Protein AF-A0A7X8QSV3-F1 (afdb_monomer)

Foldseek 3Di:
DVVVVVVVVLVVLCVVCVQQQAFWDFLDAPPVRQGKTKGFQSCLLVDQAEDEDDDDLPDDVVNVVVCVVVLVVSLVVQYEYAALQPHPSSVVSVVVCLVSVHAYEHEDLADADRNDDDDDSQSVCRSVRRYMYIHSVSVDDHPDDDDPVRRVVSSVVSVVSRPDHDDD

Secondary structure (DSSP, 8-state):
-HHHHHHHHHHHHHHH-TTTTSPPEEEE--TT---EEEEE-GGGGT-S-EEE----TT--HHHHHHHHHHHHHHHHTTPEEEE---SHHHHHHHHHHHHTT-EEEEEESSPPPTT----THHHHHHHTT-EEEEE-GGGS-TT----HHHHHHHHHHHHHHHH-----

Nearest PDB structures (foldseek):
  3uqz-assembly1_A  TM=6.848E-01  e=3.803E-04  Streptococcus pneumoniae
  4ljk-assembly1_H  TM=6.684E-01  e=6.772E-04  Helicobacter pylori 26695
  1rcu-assembly1_D  TM=5.791E-01  e=5.014E+00  Thermotoga maritima
  8d45-assembly1_C  TM=3.770E-01  e=7.365E+00  Homo sapiens

Radius of gyration: 16.01 Å; Cα contacts (8 Å, |Δi|>4): 257; chains: 1; bounding box: 37×44×42 Å

Sequence (168 aa):
MAYIRDNVRRYRLRKANPELFKKPQVVMRPADGTALWGIGNHFLLEHPRRVAVQFSRRMTEAEWHTEQEALAYYLEQGYVFVSPFISPYERRLLSEVIRQGGRAIRLTHKFFRERYKPSGELFDLCSEGRLLEVSVAGAFERYAELSREACLKMNEVARVIATTKWSQ

Solvent-accessible surface area (backbone atoms only — not comparable to full-atom values): 9385 Å² total; per-residue (Å²): 116,69,68,61,54,50,51,54,50,54,51,52,48,40,70,75,35,50,77,35,64,43,64,60,40,78,72,50,62,56,96,86,64,44,50,26,33,29,42,22,29,69,65,64,73,69,44,92,49,41,41,52,59,85,69,66,89,81,65,46,71,70,61,49,60,70,47,45,62,60,53,50,50,40,47,76,72,63,27,31,42,21,26,52,52,78,40,73,67,37,38,52,49,50,53,48,34,60,75,72,72,38,34,38,36,38,36,37,64,55,76,80,51,76,84,53,70,69,61,72,71,52,30,53,38,20,64,71,57,30,21,22,43,35,20,51,22,66,76,51,64,89,85,59,71,96,42,71,64,51,52,52,51,39,53,51,51,21,45,52,59,33,64,59,70,87,77,129

pLDDT: mean 90.73, std 10.72, range [30.28, 98.44]

Structure (mmCIF, N/CA/C/O backbone):
data_AF-A0A7X8QSV3-F1
#
_entry.id   AF-A0A7X8QSV3-F1
#
loop_
_atom_site.group_PDB
_atom_site.id
_atom_site.type_symbol
_atom_site.label_atom_id
_atom_site.label_alt_id
_atom_site.label_comp_id
_atom_site.label_asym_id
_atom_site.label_entity_id
_atom_site.label_seq_id
_atom_site.pdbx_PDB_ins_code
_atom_site.Cartn_x
_atom_site.Cartn_y
_atom_site.Cartn_z
_atom_site.occupancy
_atom_site.B_iso_or_equiv
_atom_site.auth_seq_id
_atom_site.auth_comp_id
_atom_site.auth_asym_id
_atom_site.auth_atom_id
_atom_site.pdbx_PDB_model_num
ATOM 1 N N . MET A 1 1 ? 11.178 -27.838 9.411 1.00 57.72 1 MET A N 1
ATOM 2 C CA . MET A 1 1 ? 9.965 -28.385 8.750 1.00 57.72 1 MET A CA 1
ATOM 3 C C . MET A 1 1 ? 8.946 -27.322 8.310 1.00 57.72 1 MET A C 1
ATOM 5 O O . MET A 1 1 ? 8.454 -27.431 7.194 1.00 57.72 1 MET A O 1
ATOM 9 N N . ALA A 1 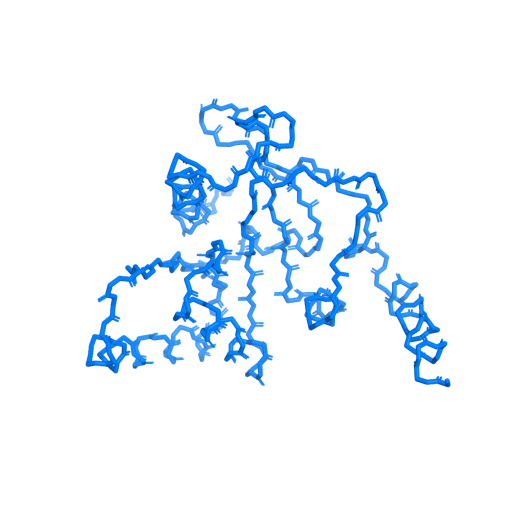2 ? 8.631 -26.289 9.112 1.00 65.25 2 ALA A N 1
ATOM 10 C CA . ALA A 1 2 ? 7.652 -25.248 8.732 1.00 65.25 2 ALA A CA 1
ATOM 11 C C . ALA A 1 2 ? 8.064 -24.407 7.500 1.00 65.25 2 ALA A C 1
ATOM 13 O O . ALA A 1 2 ? 7.262 -24.214 6.592 1.00 65.25 2 ALA A O 1
ATOM 14 N N . TYR A 1 3 ? 9.337 -24.004 7.414 1.00 68.38 3 TYR A N 1
ATOM 15 C CA . TYR A 1 3 ? 9.871 -23.176 6.320 1.00 68.38 3 TYR A CA 1
ATOM 16 C C . TYR A 1 3 ? 9.774 -23.829 4.925 1.00 68.38 3 TYR A C 1
ATOM 18 O O . TYR A 1 3 ? 9.416 -23.176 3.948 1.00 68.38 3 TYR A O 1
ATOM 26 N N . ILE A 1 4 ? 10.041 -25.138 4.824 1.00 72.94 4 ILE A N 1
ATOM 27 C CA . ILE A 1 4 ? 9.976 -25.871 3.547 1.00 72.94 4 ILE A CA 1
ATOM 28 C C . ILE A 1 4 ? 8.526 -25.963 3.057 1.00 72.94 4 ILE A C 1
ATOM 30 O O . ILE A 1 4 ? 8.253 -25.695 1.887 1.00 72.94 4 ILE A O 1
ATOM 34 N N . ARG A 1 5 ? 7.584 -26.289 3.954 1.00 73.62 5 ARG A N 1
ATOM 35 C CA . ARG A 1 5 ? 6.155 -26.372 3.614 1.00 73.62 5 ARG A CA 1
ATOM 36 C C . ARG A 1 5 ? 5.595 -25.025 3.168 1.00 73.62 5 ARG A C 1
ATOM 38 O O . ARG A 1 5 ? 4.848 -24.978 2.193 1.00 73.62 5 ARG A O 1
ATOM 45 N N . ASP A 1 6 ? 6.002 -23.940 3.819 1.00 82.62 6 ASP A N 1
ATOM 46 C CA . ASP A 1 6 ? 5.585 -22.599 3.417 1.00 82.62 6 ASP A CA 1
ATOM 47 C C . ASP A 1 6 ? 6.164 -22.186 2.048 1.00 82.62 6 ASP A C 1
ATOM 49 O O . ASP A 1 6 ? 5.447 -21.626 1.221 1.00 82.62 6 ASP A O 1
ATOM 53 N N . ASN A 1 7 ? 7.413 -22.548 1.731 1.00 83.56 7 ASN A N 1
ATOM 54 C CA . ASN A 1 7 ? 7.968 -22.323 0.390 1.00 83.56 7 ASN A CA 1
ATOM 55 C C . ASN A 1 7 ? 7.175 -23.065 -0.702 1.00 83.56 7 ASN A C 1
ATOM 57 O O . ASN A 1 7 ? 6.881 -22.484 -1.749 1.00 83.56 7 ASN A O 1
ATOM 61 N N . VAL A 1 8 ? 6.785 -24.323 -0.456 1.00 88.94 8 VAL A N 1
ATOM 62 C CA . VAL A 1 8 ? 5.944 -25.101 -1.386 1.00 88.94 8 VAL A CA 1
ATOM 63 C C . VAL A 1 8 ? 4.567 -24.453 -1.548 1.00 88.94 8 VAL A C 1
ATOM 65 O O . VAL A 1 8 ? 4.085 -24.310 -2.674 1.00 88.94 8 VAL A O 1
ATOM 68 N N . ARG A 1 9 ? 3.949 -24.013 -0.444 1.00 92.50 9 ARG A N 1
ATOM 69 C CA . ARG A 1 9 ? 2.664 -23.299 -0.450 1.00 92.50 9 ARG A CA 1
ATOM 70 C C . ARG A 1 9 ? 2.737 -22.028 -1.298 1.00 92.50 9 ARG A C 1
ATOM 72 O O . ARG A 1 9 ? 1.949 -21.871 -2.228 1.00 92.50 9 ARG A O 1
ATOM 79 N N . ARG A 1 10 ? 3.724 -21.163 -1.041 1.00 90.12 10 ARG A N 1
ATOM 80 C CA . ARG A 1 10 ? 3.930 -19.912 -1.790 1.00 90.12 10 ARG A CA 1
ATOM 81 C C . ARG A 1 10 ? 4.207 -20.157 -3.269 1.00 90.12 10 ARG A C 1
ATOM 83 O O . ARG A 1 10 ? 3.706 -19.423 -4.117 1.00 90.12 10 ARG A O 1
ATOM 90 N N . TYR A 1 11 ? 4.969 -21.198 -3.601 1.00 91.81 11 TYR A N 1
ATOM 91 C CA . TYR A 1 11 ? 5.193 -21.581 -4.993 1.00 91.81 11 TYR A CA 1
ATOM 92 C C . TYR A 1 11 ? 3.881 -21.959 -5.699 1.00 91.81 11 TYR A C 1
ATOM 94 O O . TYR A 1 11 ? 3.611 -21.459 -6.791 1.00 91.81 11 TYR A O 1
ATOM 102 N N . ARG A 1 12 ? 3.035 -22.782 -5.061 1.00 93.44 12 ARG A N 1
ATOM 103 C CA . ARG A 1 12 ? 1.727 -23.173 -5.612 1.00 93.44 12 ARG A CA 1
ATOM 104 C C . ARG A 1 12 ? 0.805 -21.970 -5.806 1.00 93.44 12 ARG A C 1
ATOM 106 O O . ARG A 1 12 ? 0.258 -21.817 -6.892 1.00 93.44 12 ARG A O 1
ATOM 113 N N . LEU A 1 13 ? 0.702 -21.088 -4.810 1.00 93.69 13 LEU A N 1
ATOM 114 C CA . LEU A 1 13 ? -0.127 -19.877 -4.888 1.00 93.69 13 LEU A CA 1
ATOM 115 C C . LEU A 1 13 ? 0.326 -18.928 -6.000 1.00 93.69 13 LEU A C 1
ATOM 117 O O . LEU A 1 13 ? -0.504 -18.372 -6.713 1.00 93.69 13 LEU A O 1
ATOM 121 N N . ARG A 1 14 ? 1.639 -18.797 -6.215 1.00 93.88 14 ARG A N 1
ATOM 122 C CA . ARG A 1 14 ? 2.176 -18.028 -7.344 1.00 93.88 14 ARG A CA 1
ATOM 123 C C . ARG A 1 14 ? 1.850 -18.641 -8.699 1.00 93.88 14 ARG A C 1
ATOM 125 O O . ARG A 1 14 ? 1.635 -17.902 -9.650 1.00 93.88 14 ARG A O 1
ATOM 132 N N . LYS A 1 15 ? 1.880 -19.972 -8.801 1.00 92.75 15 LYS A N 1
ATOM 133 C CA . LYS A 1 15 ? 1.555 -20.678 -10.045 1.00 92.75 15 LYS A CA 1
ATOM 134 C C . LYS A 1 15 ? 0.059 -20.598 -10.359 1.00 92.75 15 LYS A C 1
ATOM 136 O O . LYS A 1 15 ? -0.292 -20.545 -11.529 1.00 92.75 15 LYS A O 1
ATOM 141 N N . ALA A 1 16 ? -0.784 -20.583 -9.326 1.00 93.81 16 ALA A N 1
ATOM 142 C CA . ALA A 1 16 ? -2.229 -20.422 -9.454 1.00 93.81 16 ALA A CA 1
ATOM 143 C C . ALA A 1 16 ? -2.649 -18.985 -9.809 1.00 93.81 16 ALA A C 1
ATOM 145 O O . ALA A 1 16 ? -3.624 -18.826 -10.527 1.00 93.81 16 ALA A O 1
ATOM 146 N N . ASN A 1 17 ? -1.897 -17.970 -9.358 1.00 93.81 17 ASN A N 1
ATOM 147 C CA . ASN A 1 17 ? -2.213 -16.550 -9.573 1.00 93.81 17 ASN A CA 1
ATOM 148 C C . ASN A 1 17 ? -1.051 -15.793 -10.260 1.00 93.81 17 ASN A C 1
ATOM 150 O O . ASN A 1 17 ? -0.447 -14.886 -9.669 1.00 93.81 17 ASN A O 1
ATOM 154 N N . PRO A 1 18 ? -0.621 -16.201 -11.469 1.00 92.69 18 PRO A N 1
ATOM 155 C CA . PRO A 1 18 ? 0.575 -15.655 -12.114 1.00 92.69 18 PRO A CA 1
ATOM 156 C C . PRO A 1 18 ? 0.488 -14.146 -12.388 1.00 92.69 18 PRO A C 1
ATOM 158 O O . PRO A 1 18 ? 1.511 -13.458 -12.359 1.00 92.69 18 PRO A O 1
ATOM 161 N N . GLU A 1 19 ? -0.711 -13.616 -12.627 1.00 93.31 19 GLU A N 1
ATOM 162 C CA . GLU A 1 19 ? -0.998 -12.200 -12.864 1.00 93.31 19 GLU A CA 1
ATOM 163 C C . GLU A 1 19 ? -0.700 -11.304 -11.661 1.00 93.31 19 GLU A C 1
ATOM 165 O O . GLU A 1 19 ? -0.155 -10.215 -11.849 1.00 93.31 19 GLU A O 1
ATOM 170 N N . LEU A 1 20 ? -0.949 -11.785 -10.441 1.00 95.00 20 LEU A N 1
ATOM 171 C CA . LEU A 1 20 ? -0.695 -11.045 -9.198 1.00 95.00 20 LEU A CA 1
ATOM 172 C C . LEU A 1 20 ? 0.798 -11.011 -8.843 1.00 95.00 20 LEU A C 1
ATOM 174 O O . LEU A 1 20 ? 1.277 -10.099 -8.169 1.00 95.00 20 LEU A O 1
ATOM 178 N N . PHE A 1 21 ? 1.571 -11.980 -9.341 1.00 94.25 21 PHE A N 1
ATOM 179 C CA . PHE A 1 21 ? 2.989 -12.143 -9.019 1.00 94.25 21 PHE A CA 1
ATOM 180 C C . PHE A 1 21 ? 3.932 -11.894 -10.201 1.00 94.25 21 PHE A C 1
ATOM 182 O O . PHE A 1 21 ? 5.086 -12.344 -10.172 1.00 94.25 21 PHE A O 1
ATOM 189 N N . LYS A 1 22 ? 3.497 -11.119 -11.202 1.00 92.50 22 LYS A N 1
ATOM 190 C CA . LYS A 1 22 ? 4.367 -10.616 -12.278 1.00 92.50 22 LYS A CA 1
ATOM 191 C C . LYS A 1 22 ? 5.548 -9.808 -11.721 1.00 92.50 22 LYS A C 1
ATOM 193 O O . LYS A 1 22 ? 5.618 -9.473 -10.532 1.00 92.50 22 LYS A O 1
ATOM 198 N N . LYS A 1 23 ? 6.551 -9.562 -12.568 1.00 93.31 23 LYS A N 1
ATOM 199 C CA . LYS A 1 23 ? 7.649 -8.647 -12.223 1.00 93.31 23 LYS A CA 1
ATOM 200 C C . LYS A 1 23 ? 7.074 -7.253 -11.918 1.00 93.31 23 LYS A C 1
ATOM 202 O O . LYS A 1 23 ? 6.096 -6.880 -12.566 1.00 93.31 23 LYS A O 1
ATOM 207 N N . PRO A 1 24 ? 7.651 -6.505 -10.963 1.00 95.25 24 PRO A N 1
ATOM 208 C CA . PRO A 1 24 ? 7.251 -5.124 -10.739 1.00 95.25 24 PRO A CA 1
ATOM 209 C C . PRO A 1 24 ? 7.327 -4.313 -12.038 1.00 95.25 24 PRO A C 1
ATOM 211 O O . PRO A 1 24 ? 8.288 -4.453 -12.797 1.00 95.25 24 PRO A O 1
ATOM 214 N N . GLN A 1 25 ? 6.326 -3.477 -12.287 1.00 94.81 25 GLN A N 1
ATOM 215 C CA . GLN A 1 25 ? 6.215 -2.648 -13.492 1.00 94.81 25 GLN A CA 1
ATOM 216 C C . GLN A 1 25 ? 5.671 -1.267 -13.137 1.00 94.81 25 GLN A C 1
ATOM 218 O O . GLN A 1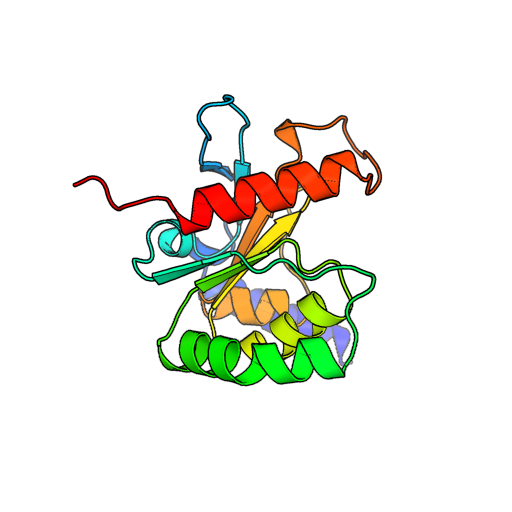 25 ? 5.145 -1.088 -12.044 1.00 94.81 25 GLN A O 1
ATOM 223 N N . VAL A 1 26 ? 5.792 -0.288 -14.031 1.00 95.62 26 VAL A N 1
ATOM 224 C CA . VAL A 1 26 ? 5.170 1.025 -13.813 1.00 95.62 26 VAL A CA 1
ATOM 225 C C . VAL A 1 26 ? 3.653 0.873 -13.905 1.00 95.62 26 VAL A C 1
ATOM 227 O O . VAL A 1 26 ? 3.152 0.358 -14.900 1.00 95.62 26 VAL A O 1
ATOM 230 N N . VAL A 1 27 ? 2.939 1.301 -12.865 1.00 95.00 27 VAL A N 1
ATOM 231 C CA . VAL A 1 27 ? 1.476 1.157 -12.744 1.00 95.00 27 VAL A CA 1
ATOM 232 C C . VAL A 1 27 ? 0.738 2.479 -12.851 1.00 95.00 27 VAL A C 1
ATOM 234 O O . VAL A 1 27 ? -0.440 2.502 -13.175 1.00 95.00 27 VAL A O 1
ATOM 237 N N . MET A 1 28 ? 1.426 3.582 -12.568 1.00 93.31 28 MET A N 1
ATOM 238 C CA . MET A 1 28 ? 0.861 4.921 -12.608 1.00 93.31 28 MET A CA 1
ATOM 239 C C . MET A 1 28 ? 1.986 5.948 -12.746 1.00 93.31 28 MET A C 1
ATOM 241 O O . MET A 1 28 ? 3.110 5.728 -12.285 1.00 93.31 28 MET A O 1
ATOM 245 N N . ARG A 1 29 ? 1.674 7.081 -13.372 1.00 93.44 29 ARG A N 1
ATOM 246 C CA . ARG A 1 29 ? 2.504 8.288 -13.379 1.00 93.44 29 ARG A CA 1
ATOM 247 C C . ARG A 1 29 ? 1.624 9.473 -12.981 1.00 93.44 29 ARG A C 1
ATOM 249 O O . ARG A 1 29 ? 0.728 9.810 -13.753 1.00 93.44 29 ARG A O 1
ATOM 256 N N . PRO A 1 30 ? 1.806 10.063 -11.788 1.00 88.81 30 PRO A N 1
ATOM 257 C CA . PRO A 1 30 ? 1.131 11.297 -11.419 1.00 88.81 30 PRO A CA 1
ATOM 258 C C . PRO A 1 30 ? 1.594 12.465 -12.304 1.00 88.81 30 PRO A C 1
ATOM 260 O O . PRO A 1 30 ? 2.533 12.337 -13.092 1.00 88.81 30 PRO A O 1
ATOM 263 N N . ALA A 1 31 ? 0.939 13.619 -12.157 1.00 88.06 31 ALA A N 1
ATOM 264 C CA . ALA A 1 31 ? 1.219 14.820 -12.952 1.00 88.06 31 ALA A CA 1
ATOM 265 C C . ALA A 1 31 ? 2.662 15.342 -12.809 1.00 88.06 31 ALA A C 1
ATOM 267 O O . ALA A 1 31 ? 3.168 16.007 -13.705 1.00 88.06 31 ALA A O 1
ATOM 268 N N . ASP A 1 32 ? 3.336 15.009 -11.709 1.00 86.50 32 ASP A N 1
ATOM 269 C CA . ASP A 1 32 ? 4.744 15.334 -11.468 1.00 86.50 32 ASP A CA 1
ATOM 270 C C . ASP A 1 32 ? 5.731 14.458 -12.272 1.00 86.50 32 ASP A C 1
ATOM 272 O O . ASP A 1 32 ? 6.942 14.636 -12.174 1.00 86.50 32 ASP A O 1
ATOM 276 N N . GLY A 1 33 ? 5.231 13.486 -13.044 1.00 88.88 33 GLY A N 1
ATOM 277 C CA . GLY A 1 33 ? 6.025 12.576 -13.868 1.00 88.88 33 GLY A CA 1
ATOM 278 C C . GLY A 1 33 ? 6.635 11.385 -13.120 1.00 88.88 33 GLY A C 1
ATOM 279 O O . GLY A 1 33 ? 7.227 10.509 -13.768 1.00 88.88 33 GLY A O 1
ATOM 280 N N . THR A 1 34 ? 6.468 11.293 -11.794 1.00 90.19 34 THR A N 1
ATOM 281 C CA . THR A 1 34 ? 7.067 10.233 -10.970 1.00 90.19 34 THR A CA 1
ATOM 282 C C . THR A 1 34 ? 6.560 8.859 -11.412 1.00 90.19 34 THR A C 1
ATOM 284 O O . THR A 1 34 ? 5.368 8.566 -11.378 1.00 90.19 34 THR A O 1
ATOM 287 N N . ALA A 1 35 ? 7.467 7.960 -11.801 1.00 93.81 35 ALA A N 1
ATOM 288 C CA . ALA A 1 35 ? 7.096 6.584 -12.121 1.00 93.81 35 ALA A CA 1
ATOM 289 C C .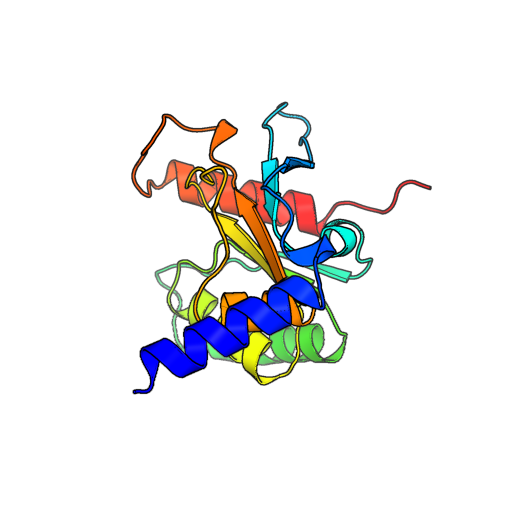 ALA A 1 35 ? 6.780 5.798 -10.840 1.00 93.81 35 ALA A C 1
ATOM 291 O O . ALA A 1 35 ? 7.682 5.513 -10.047 1.00 93.81 35 ALA A O 1
ATOM 292 N N . LEU A 1 36 ? 5.518 5.403 -10.668 1.00 95.81 36 LEU A N 1
ATOM 293 C CA . LEU A 1 36 ? 5.098 4.524 -9.584 1.00 95.81 36 LEU A CA 1
ATOM 294 C C . LEU A 1 36 ? 5.204 3.074 -10.038 1.00 95.81 36 LEU A C 1
ATOM 296 O O . LEU A 1 36 ? 4.536 2.665 -10.987 1.00 95.81 36 LEU A O 1
ATOM 300 N N . TRP A 1 37 ? 6.044 2.294 -9.365 1.00 96.75 37 TRP A N 1
ATOM 301 C CA . TRP A 1 37 ? 6.233 0.876 -9.671 1.00 96.75 37 TRP A CA 1
ATOM 302 C C . TRP A 1 37 ? 5.328 0.033 -8.793 1.00 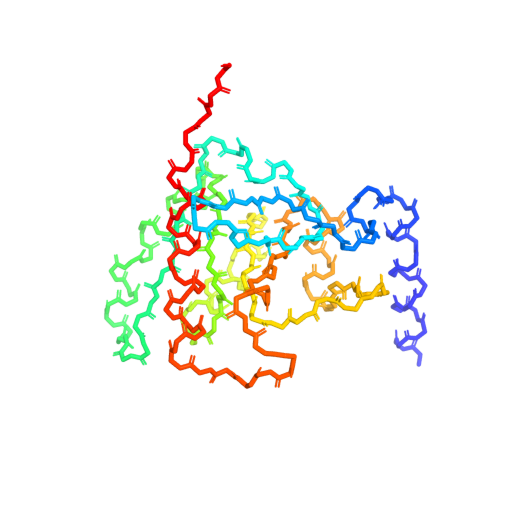96.75 37 TRP A C 1
ATOM 304 O O . TRP A 1 37 ? 5.273 0.280 -7.601 1.00 96.75 37 TRP A O 1
ATOM 314 N N . GLY A 1 38 ? 4.659 -0.978 -9.327 1.00 97.00 38 GLY A N 1
ATOM 315 C CA . GLY A 1 38 ? 3.693 -1.774 -8.580 1.00 97.00 38 GLY A CA 1
ATOM 316 C C . GLY A 1 38 ? 3.799 -3.273 -8.821 1.00 97.00 38 GLY A C 1
ATOM 317 O O . GLY A 1 38 ? 4.348 -3.730 -9.826 1.00 97.00 38 GLY A O 1
ATOM 318 N N . ILE A 1 39 ? 3.286 -4.036 -7.857 1.00 97.38 39 ILE A N 1
ATOM 319 C CA . ILE A 1 39 ? 3.148 -5.495 -7.897 1.00 97.38 39 ILE A CA 1
ATOM 320 C C . ILE A 1 39 ? 1.917 -5.934 -7.092 1.00 97.38 39 ILE A C 1
ATOM 322 O O . ILE A 1 39 ? 1.674 -5.419 -6.002 1.00 97.38 39 ILE A O 1
ATOM 326 N N . GLY A 1 40 ? 1.155 -6.897 -7.611 1.00 97.50 40 GLY A N 1
ATOM 327 C CA . GLY A 1 40 ? -0.122 -7.334 -7.042 1.00 97.50 40 GLY A CA 1
ATOM 328 C C . GLY A 1 40 ? -1.293 -7.008 -7.962 1.00 97.50 40 GLY A C 1
ATOM 329 O O . GLY A 1 40 ? -1.136 -6.941 -9.184 1.00 97.50 40 GLY A O 1
ATOM 330 N N . ASN A 1 41 ? -2.474 -6.799 -7.388 1.00 97.62 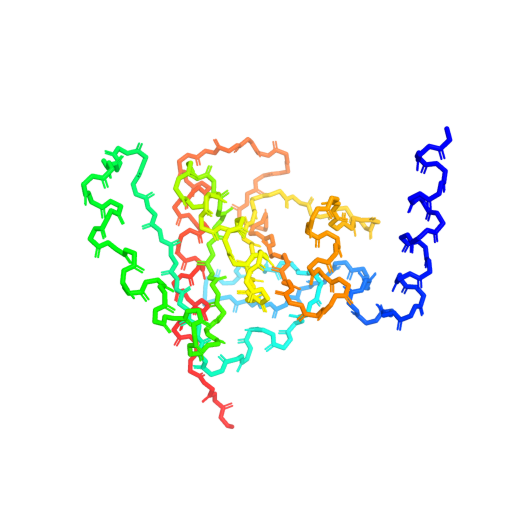41 ASN A N 1
ATOM 331 C CA . ASN A 1 41 ? -3.687 -6.529 -8.147 1.00 97.62 41 ASN A CA 1
ATOM 332 C C . ASN A 1 41 ? -3.753 -5.064 -8.616 1.00 97.62 41 ASN A C 1
ATOM 334 O O . ASN A 1 41 ? -4.131 -4.169 -7.865 1.00 97.62 41 ASN A O 1
ATOM 338 N N . HIS A 1 42 ? -3.419 -4.818 -9.883 1.00 95.81 42 HIS A N 1
ATOM 339 C CA . HIS A 1 42 ? -3.391 -3.466 -10.450 1.00 95.81 42 HIS A CA 1
ATOM 340 C C . HIS A 1 42 ? -4.792 -2.850 -10.580 1.00 95.81 42 HIS A C 1
ATOM 342 O O . HIS A 1 42 ? -4.917 -1.633 -10.476 1.00 95.81 42 HIS A O 1
ATOM 348 N N . PHE A 1 43 ? -5.844 -3.671 -10.695 1.00 94.94 43 PHE A N 1
ATOM 349 C CA . PHE A 1 43 ? -7.233 -3.201 -10.770 1.00 94.94 43 PHE A CA 1
ATOM 350 C C . PHE A 1 43 ? -7.678 -2.446 -9.511 1.00 94.94 43 PHE A C 1
ATOM 352 O O . PHE A 1 43 ? -8.649 -1.694 -9.545 1.00 94.94 43 PHE A O 1
ATOM 359 N N . LEU A 1 44 ? -6.951 -2.574 -8.394 1.00 96.62 44 LEU A N 1
ATOM 360 C CA . LEU A 1 44 ? -7.213 -1.772 -7.198 1.00 96.62 44 LEU A CA 1
ATOM 361 C C . LEU A 1 44 ? -7.015 -0.266 -7.439 1.00 96.62 44 LEU A C 1
ATOM 363 O O . LEU A 1 44 ? -7.666 0.530 -6.765 1.00 96.62 44 LEU A O 1
ATOM 367 N N . LEU A 1 45 ? -6.181 0.136 -8.410 1.00 95.69 45 LEU A N 1
ATOM 368 C CA . LEU A 1 45 ? -6.020 1.541 -8.821 1.00 95.69 45 LEU A CA 1
ATOM 369 C C . LEU A 1 45 ? -7.239 2.096 -9.562 1.00 95.69 45 LEU A C 1
ATOM 371 O O . LEU A 1 45 ? -7.379 3.308 -9.665 1.00 95.69 45 LEU A O 1
ATOM 375 N N . GLU A 1 46 ? -8.113 1.236 -10.070 1.00 93.62 46 GLU A N 1
ATOM 376 C CA . GLU A 1 46 ? -9.326 1.622 -10.798 1.00 93.62 46 GLU A CA 1
ATOM 377 C C . GLU A 1 46 ? -10.584 1.418 -9.945 1.00 93.62 46 GLU A C 1
ATOM 379 O O . GLU A 1 46 ? -11.686 1.780 -10.349 1.00 93.62 46 GLU A O 1
ATOM 384 N N . HIS A 1 47 ? -10.433 0.878 -8.730 1.00 94.56 47 HIS A N 1
ATOM 385 C CA . HIS A 1 47 ? -11.558 0.594 -7.853 1.00 94.56 47 HIS A CA 1
ATOM 386 C C . HIS A 1 47 ? -12.351 1.881 -7.549 1.00 94.56 47 HIS A C 1
ATOM 388 O O . HIS A 1 47 ? -11.763 2.883 -7.136 1.00 94.56 47 HIS A O 1
ATOM 394 N N . PRO A 1 48 ? -13.686 1.898 -7.691 1.00 92.19 48 PRO A N 1
ATOM 395 C CA . PRO A 1 48 ? -14.469 3.131 -7.552 1.00 92.19 48 PRO A CA 1
ATOM 396 C C . PRO A 1 48 ? -14.433 3.707 -6.131 1.00 92.19 48 PRO A C 1
ATOM 398 O O . PRO A 1 48 ? -14.591 4.909 -5.938 1.00 92.19 48 PRO A O 1
ATOM 401 N N . ARG A 1 49 ? -14.205 2.851 -5.128 1.00 94.25 49 ARG A N 1
ATOM 402 C CA . ARG A 1 49 ? -14.136 3.220 -3.710 1.00 94.25 49 ARG A CA 1
ATOM 403 C C . ARG A 1 49 ? -12.717 3.034 -3.189 1.00 94.25 49 ARG A C 1
ATOM 405 O O . ARG A 1 49 ? -12.299 1.907 -2.921 1.00 94.25 49 ARG A O 1
ATOM 412 N N . ARG A 1 50 ? -11.970 4.126 -3.067 1.00 96.31 50 ARG A N 1
ATOM 413 C CA . ARG A 1 50 ? -10.635 4.167 -2.457 1.00 96.31 50 ARG A CA 1
ATOM 414 C C . ARG A 1 50 ? -10.621 5.234 -1.378 1.00 96.31 50 ARG A C 1
ATOM 416 O O . ARG A 1 50 ? -11.222 6.288 -1.551 1.00 96.31 50 ARG A O 1
ATOM 423 N N . VAL A 1 51 ? -9.931 4.959 -0.280 1.00 96.25 51 VAL A N 1
ATOM 424 C CA . VAL A 1 51 ? -9.765 5.908 0.822 1.00 96.25 51 VAL A CA 1
ATOM 425 C C . VAL A 1 51 ? -8.293 5.999 1.188 1.00 96.25 51 VAL A C 1
ATOM 427 O O . VAL A 1 51 ? -7.642 4.986 1.443 1.00 96.25 51 VAL A O 1
ATOM 430 N N . ALA A 1 52 ? -7.753 7.216 1.181 1.00 96.81 52 ALA A N 1
ATOM 431 C CA . ALA A 1 52 ? -6.419 7.471 1.700 1.00 96.81 52 ALA A CA 1
ATOM 432 C C . ALA A 1 52 ? -6.495 7.548 3.224 1.00 96.81 52 ALA A C 1
ATOM 434 O O . ALA A 1 52 ? -7.283 8.329 3.754 1.00 96.81 52 ALA A O 1
ATOM 435 N N . VAL A 1 53 ? -5.666 6.769 3.915 1.00 93.69 53 VAL A N 1
ATOM 436 C CA . VAL A 1 53 ? -5.587 6.800 5.377 1.00 93.69 53 VAL A CA 1
ATOM 437 C C . VAL A 1 53 ? -4.210 7.263 5.814 1.00 93.69 53 VAL A C 1
ATOM 439 O O . VAL A 1 53 ? -3.184 6.721 5.396 1.00 93.69 53 VAL A O 1
ATOM 442 N N . GLN A 1 54 ? -4.211 8.273 6.675 1.00 93.38 54 GLN A N 1
ATOM 443 C C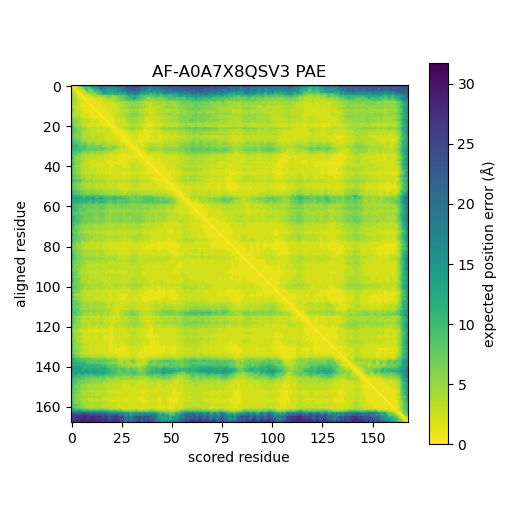A . GLN A 1 54 ? -3.016 8.869 7.238 1.00 93.38 54 GLN A CA 1
ATOM 444 C C . GLN A 1 54 ? -3.268 9.147 8.715 1.00 93.38 54 GLN A C 1
ATOM 446 O O . GLN A 1 54 ? -4.131 9.953 9.052 1.00 93.38 54 GLN A O 1
ATOM 451 N N . PHE A 1 55 ? -2.461 8.543 9.584 1.00 90.19 55 PHE A N 1
ATOM 452 C CA . PHE A 1 55 ? -2.523 8.815 11.019 1.00 90.19 55 PHE A CA 1
ATOM 453 C C . PHE A 1 55 ? -1.273 9.540 11.497 1.00 90.19 55 PHE A C 1
ATOM 455 O O . PHE A 1 55 ? -0.145 9.249 11.085 1.00 90.19 55 PHE A O 1
ATOM 462 N N . SER A 1 56 ? -1.467 10.502 12.399 1.00 84.75 56 SER A N 1
ATOM 463 C CA . SER A 1 56 ? -0.353 11.171 13.061 1.00 84.75 56 SER A CA 1
ATOM 464 C C . SER A 1 56 ? 0.443 10.167 13.893 1.00 84.75 56 SER A C 1
ATOM 466 O O . SER A 1 56 ? -0.108 9.295 14.557 1.00 84.75 56 SER A O 1
ATOM 468 N N . ARG A 1 57 ? 1.767 10.341 13.949 1.00 81.19 57 ARG A N 1
ATOM 469 C CA . ARG A 1 57 ? 2.609 9.586 14.894 1.00 81.19 57 ARG A CA 1
ATOM 470 C C . ARG A 1 57 ? 2.287 9.896 16.360 1.00 81.19 57 ARG A C 1
ATOM 472 O O . ARG A 1 57 ? 2.677 9.123 17.222 1.00 81.19 57 ARG A O 1
ATOM 479 N N . ARG A 1 58 ? 1.632 11.030 16.631 1.00 87.19 58 ARG A N 1
ATOM 480 C CA . ARG A 1 58 ? 1.220 11.471 17.975 1.00 87.19 58 ARG A CA 1
ATOM 481 C C . ARG A 1 58 ? -0.232 11.127 18.300 1.00 87.19 58 ARG A C 1
ATOM 483 O O . ARG A 1 58 ? -0.743 11.618 19.294 1.00 87.19 58 ARG A O 1
ATOM 490 N N . MET A 1 59 ? -0.880 10.350 17.437 1.00 88.44 59 MET A N 1
ATOM 491 C CA . MET A 1 59 ? -2.272 9.984 17.616 1.00 88.44 59 MET A CA 1
ATOM 492 C C . MET A 1 59 ? -2.477 9.267 18.948 1.00 88.44 59 MET A C 1
ATOM 494 O O . MET A 1 59 ? -1.680 8.418 19.357 1.00 88.44 59 MET A O 1
ATOM 498 N N . THR A 1 60 ? -3.536 9.654 19.632 1.00 92.19 60 THR A N 1
ATOM 499 C CA . THR A 1 60 ? -3.946 9.098 20.915 1.00 92.19 60 THR A CA 1
ATOM 500 C C . THR A 1 60 ? -4.955 7.973 20.706 1.00 92.19 60 THR A C 1
ATOM 502 O O . THR A 1 60 ? -5.600 7.889 19.661 1.00 92.19 60 THR A O 1
ATOM 505 N N . GLU A 1 61 ? -5.131 7.112 21.710 1.00 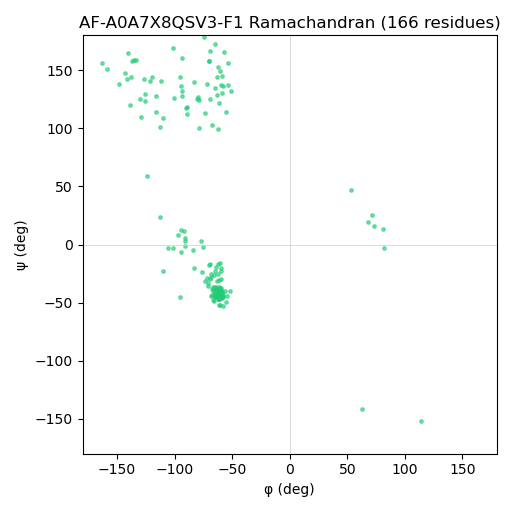93.25 61 GLU A N 1
ATOM 506 C CA . GLU A 1 61 ? -6.177 6.082 21.647 1.00 93.25 61 GLU A CA 1
ATOM 507 C C . GLU A 1 61 ? -7.578 6.712 21.582 1.00 93.25 61 GLU A C 1
ATOM 509 O O . GLU A 1 61 ? -8.454 6.171 20.919 1.00 93.25 61 GLU A O 1
ATOM 514 N N . ALA A 1 62 ? -7.790 7.884 22.195 1.00 92.06 62 ALA A N 1
ATOM 515 C CA . ALA A 1 62 ? -9.061 8.604 22.105 1.00 92.06 62 ALA A CA 1
ATOM 516 C C . ALA A 1 62 ? -9.377 9.026 20.659 1.00 92.06 62 ALA A C 1
ATOM 518 O O . ALA A 1 62 ? -10.470 8.753 20.172 1.00 92.06 62 ALA A O 1
ATOM 519 N N . GLU A 1 63 ? -8.404 9.612 19.952 1.00 89.50 63 GLU A N 1
ATOM 520 C CA . GLU A 1 63 ? -8.535 9.943 18.524 1.00 89.50 63 GLU A CA 1
ATOM 521 C C . GLU A 1 63 ? -8.682 8.680 17.661 1.00 89.50 63 GLU A C 1
ATOM 523 O O . GLU A 1 63 ? -9.441 8.659 16.699 1.00 89.50 63 GLU A O 1
ATOM 528 N N . TRP A 1 64 ? -7.993 7.587 17.998 1.00 90.31 64 TRP A N 1
ATOM 529 C CA . TRP A 1 64 ? -8.192 6.307 17.312 1.00 90.31 64 TRP A CA 1
ATOM 530 C C . TRP A 1 64 ? -9.618 5.787 17.464 1.00 90.31 64 TRP A C 1
ATOM 532 O O . TRP A 1 64 ? -10.225 5.363 16.482 1.00 90.31 64 TRP A O 1
ATOM 542 N N . HIS A 1 65 ? -10.177 5.868 18.670 1.00 91.44 65 HIS A N 1
ATOM 543 C CA . HIS A 1 65 ? -11.550 5.462 18.938 1.00 91.44 65 HIS A CA 1
ATOM 544 C C . HIS A 1 65 ? -12.571 6.261 18.126 1.00 91.44 65 HIS A C 1
ATOM 546 O O . HIS A 1 65 ? -13.531 5.659 17.648 1.00 91.44 65 HIS A O 1
ATOM 552 N N . THR A 1 66 ? -12.355 7.563 17.910 1.00 90.44 66 THR A N 1
ATOM 553 C CA . THR A 1 66 ? -13.260 8.382 17.086 1.00 90.44 66 THR A CA 1
ATOM 554 C C . THR A 1 66 ? -13.219 8.016 15.602 1.00 90.44 66 THR A C 1
ATOM 556 O O . THR A 1 66 ? -14.221 8.164 14.914 1.00 90.44 66 THR A O 1
ATOM 559 N N . GLU A 1 67 ? -12.097 7.491 15.104 1.00 89.94 67 GLU A N 1
ATOM 560 C CA . GLU A 1 67 ? -11.956 7.083 13.698 1.00 89.94 67 GLU A CA 1
ATOM 561 C C . GLU A 1 67 ? -12.516 5.677 13.419 1.00 89.94 67 GLU A C 1
ATOM 563 O O . GLU A 1 67 ? -12.807 5.341 12.270 1.00 89.94 67 GLU A O 1
ATOM 568 N N . GLN A 1 68 ? -12.682 4.831 14.445 1.00 89.69 68 GLN A N 1
ATOM 569 C CA . GLN A 1 68 ? -13.024 3.417 14.241 1.00 89.69 68 GLN A CA 1
ATOM 570 C C . GLN A 1 68 ? -14.362 3.198 13.534 1.00 89.69 68 GLN A C 1
ATOM 572 O O . GLN A 1 68 ? -14.456 2.287 12.714 1.00 89.69 68 GLN A O 1
ATOM 577 N N . GLU A 1 69 ? -15.373 4.024 13.805 1.00 91.25 69 GLU A N 1
ATOM 578 C CA . GLU A 1 69 ? -16.679 3.907 13.148 1.00 91.25 69 GLU A CA 1
ATOM 579 C C . GLU A 1 69 ? -16.571 4.176 11.640 1.00 91.25 69 GLU A C 1
ATOM 581 O O . GLU A 1 69 ? -17.056 3.392 10.823 1.00 91.25 69 GLU A O 1
ATOM 586 N N . ALA A 1 70 ? -15.842 5.226 11.252 1.00 92.19 70 ALA A N 1
ATOM 587 C CA . ALA A 1 70 ? -15.604 5.542 9.847 1.00 92.19 70 ALA A CA 1
ATOM 588 C C . ALA A 1 70 ? -14.783 4.446 9.147 1.00 92.19 70 ALA A C 1
ATOM 590 O O . ALA A 1 70 ? -15.096 4.050 8.023 1.00 92.19 70 ALA A O 1
ATOM 591 N N . LEU A 1 71 ? -13.748 3.920 9.809 1.00 93.31 71 LEU A N 1
ATOM 592 C CA . LEU A 1 71 ? -12.924 2.836 9.266 1.00 93.31 71 LEU A CA 1
ATOM 593 C C . LEU A 1 71 ? -13.723 1.539 9.090 1.00 93.31 71 LEU A C 1
ATOM 595 O O . LEU A 1 71 ? -13.574 0.881 8.057 1.00 93.31 71 LEU A O 1
ATOM 599 N N . ALA A 1 72 ? -14.580 1.196 10.055 1.00 93.31 72 ALA A N 1
ATOM 600 C CA . ALA A 1 72 ? -15.483 0.054 9.964 1.00 93.31 72 ALA A CA 1
ATOM 601 C C . ALA A 1 72 ? -16.451 0.219 8.787 1.00 93.31 72 ALA A C 1
ATOM 603 O O . ALA A 1 72 ? -16.537 -0.673 7.944 1.00 93.31 72 ALA A O 1
ATOM 604 N N . TYR A 1 73 ? -17.065 1.398 8.646 1.00 94.75 73 TYR A N 1
ATOM 605 C CA . TYR A 1 73 ? -17.917 1.714 7.502 1.00 94.75 73 TYR A CA 1
ATOM 606 C C . TYR A 1 73 ? -17.181 1.523 6.168 1.00 94.75 73 TYR A C 1
ATOM 608 O O . TYR A 1 73 ? -17.682 0.845 5.272 1.00 94.75 73 TYR A O 1
ATOM 616 N N . TYR A 1 74 ? -15.968 2.065 6.011 1.00 95.62 74 TYR A N 1
ATOM 617 C CA . TYR A 1 74 ? -15.202 1.898 4.770 1.00 95.62 74 TYR A CA 1
ATOM 618 C C . TYR A 1 74 ? -14.908 0.429 4.459 1.00 95.62 74 TYR A C 1
ATOM 620 O O . TYR A 1 74 ? -14.998 0.008 3.302 1.00 95.62 74 TYR A O 1
ATOM 628 N N . LEU A 1 75 ? -14.579 -0.354 5.481 1.00 94.50 75 LEU A N 1
ATOM 629 C CA . LEU A 1 75 ? -14.279 -1.772 5.348 1.00 94.50 75 LEU A CA 1
ATOM 630 C C . LEU A 1 75 ? -15.516 -2.575 4.928 1.00 94.50 75 LEU A C 1
ATOM 632 O O . LEU A 1 75 ? -15.448 -3.313 3.945 1.00 94.50 75 LEU A O 1
ATOM 636 N N . GLU A 1 76 ? -16.652 -2.353 5.591 1.00 95.19 76 GLU A N 1
ATOM 637 C CA . GLU A 1 76 ? -17.949 -2.951 5.250 1.00 95.19 76 GLU A CA 1
ATOM 638 C C . GLU A 1 76 ? -18.398 -2.577 3.833 1.00 95.19 76 GLU A C 1
ATOM 640 O O . GLU A 1 76 ? -18.887 -3.415 3.076 1.00 95.19 76 GLU A O 1
ATOM 645 N N . GLN A 1 77 ? -18.164 -1.328 3.426 1.00 95.00 77 GLN A N 1
ATOM 646 C CA . GLN A 1 77 ? -18.473 -0.836 2.083 1.00 95.00 77 GLN A CA 1
ATOM 647 C C . GLN A 1 77 ? -17.465 -1.278 1.010 1.00 95.00 77 GLN A C 1
ATOM 649 O O . GLN A 1 77 ? -17.591 -0.878 -0.157 1.00 95.00 77 GLN A O 1
ATOM 654 N N . GLY A 1 78 ? -16.469 -2.087 1.382 1.00 94.88 78 GLY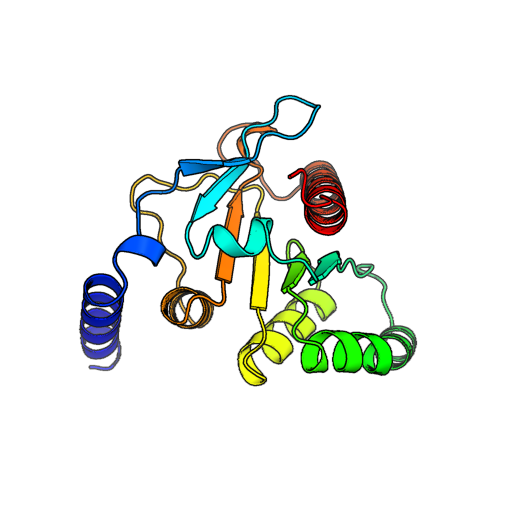 A N 1
ATOM 655 C CA . GLY A 1 78 ? -15.496 -2.680 0.472 1.00 94.88 78 GLY A CA 1
ATOM 656 C C . GLY A 1 78 ? -14.490 -1.687 -0.108 1.00 94.88 78 GLY A C 1
ATOM 657 O O . GLY A 1 78 ? -13.972 -1.930 -1.202 1.00 94.88 78 GLY A O 1
ATOM 658 N N . TYR A 1 79 ? -14.216 -0.577 0.583 1.00 96.75 79 TYR A N 1
ATOM 659 C CA . TYR A 1 79 ? -13.205 0.389 0.156 1.00 96.75 79 TYR A CA 1
ATOM 660 C C . TYR A 1 79 ? -11.818 -0.252 0.084 1.00 96.75 79 TYR A C 1
ATOM 662 O O . TYR A 1 79 ? -11.458 -1.153 0.844 1.00 96.75 79 TYR A O 1
ATOM 670 N N . VAL A 1 80 ? -11.010 0.267 -0.837 1.00 97.88 80 VAL A N 1
ATOM 671 C CA . VAL A 1 80 ? -9.581 -0.023 -0.901 1.00 97.88 80 VAL A CA 1
ATOM 672 C C . VAL A 1 80 ? -8.839 1.007 -0.055 1.00 97.88 80 VAL A C 1
ATOM 674 O O . VAL A 1 80 ? -8.872 2.204 -0.352 1.00 97.88 80 VAL A O 1
ATOM 677 N N . PHE A 1 81 ? -8.156 0.540 0.985 1.00 97.81 81 PHE A N 1
ATOM 678 C CA . PHE A 1 81 ? -7.377 1.385 1.885 1.00 97.81 81 PHE A CA 1
ATOM 679 C C . PHE A 1 81 ? -6.016 1.707 1.274 1.00 97.81 81 PHE A C 1
ATOM 681 O O . PHE A 1 81 ? -5.261 0.803 0.920 1.00 97.81 81 PHE A O 1
ATOM 688 N N . VAL A 1 82 ? -5.682 2.988 1.161 1.00 98.12 82 VAL A N 1
ATOM 689 C CA . VAL A 1 82 ? -4.446 3.465 0.532 1.00 98.12 82 VAL A CA 1
ATOM 690 C C . VAL A 1 82 ? -3.592 4.173 1.575 1.00 98.12 82 VAL A C 1
ATOM 692 O O . VAL A 1 82 ? -3.979 5.215 2.098 1.00 98.12 82 VAL A O 1
ATOM 695 N N . SER A 1 83 ? -2.428 3.614 1.901 1.00 97.06 83 SER A N 1
ATOM 696 C CA . SER A 1 83 ? -1.534 4.181 2.917 1.00 97.06 83 SER A CA 1
ATOM 697 C C . SER A 1 83 ? -0.122 3.599 2.790 1.00 97.06 83 SER A C 1
ATOM 699 O O . SER A 1 83 ? 0.050 2.489 2.278 1.00 97.06 83 SER A O 1
ATOM 701 N N . PRO A 1 84 ? 0.927 4.289 3.265 1.00 96.12 84 PRO A N 1
ATOM 702 C CA . PRO A 1 84 ? 2.222 3.649 3.468 1.00 96.12 84 PRO A CA 1
ATOM 703 C C . PRO A 1 84 ? 2.240 2.627 4.620 1.00 96.12 84 PRO A C 1
ATOM 705 O O . PRO A 1 84 ? 3.148 1.796 4.675 1.00 96.12 84 PRO A O 1
ATOM 708 N N . PHE A 1 85 ? 1.254 2.653 5.525 1.00 96.00 85 PHE A N 1
ATOM 709 C CA . PHE A 1 85 ? 1.157 1.753 6.682 1.00 96.00 85 PHE A CA 1
ATOM 710 C C . PHE A 1 85 ? 2.420 1.727 7.559 1.00 96.00 85 PHE A C 1
ATOM 712 O O . PHE A 1 85 ? 2.950 0.670 7.915 1.00 96.00 85 PHE A O 1
ATOM 719 N N . ILE A 1 86 ? 2.938 2.913 7.883 1.00 92.62 86 ILE A N 1
ATOM 720 C CA . ILE A 1 86 ? 4.190 3.078 8.628 1.00 92.62 86 ILE A CA 1
ATOM 721 C C . ILE A 1 86 ? 3.915 3.257 10.112 1.00 92.62 86 ILE A C 1
ATOM 723 O O . ILE A 1 86 ? 4.620 2.642 10.922 1.00 92.62 86 ILE A O 1
ATOM 727 N N . SER A 1 87 ? 2.936 4.093 10.464 1.00 91.69 87 SER A N 1
ATOM 728 C CA . SER A 1 87 ? 2.638 4.411 11.861 1.00 91.69 87 SER A CA 1
ATOM 729 C C . SER A 1 87 ? 2.020 3.207 12.592 1.00 91.69 87 SER A C 1
ATOM 731 O O . SER A 1 87 ? 1.468 2.314 11.943 1.00 91.69 87 SER A O 1
ATOM 733 N N . PRO A 1 88 ? 2.092 3.149 13.937 1.00 92.69 88 PRO A N 1
ATOM 734 C CA . PRO A 1 88 ? 1.486 2.059 14.703 1.00 92.69 88 PRO A CA 1
ATOM 735 C C . PRO A 1 88 ? -0.008 1.865 14.405 1.00 92.69 88 PRO A C 1
ATOM 737 O O . PRO A 1 88 ? -0.435 0.739 14.160 1.00 92.69 88 PRO A O 1
ATOM 740 N N . TYR A 1 89 ? -0.781 2.953 14.336 1.00 93.25 89 TYR A N 1
ATOM 741 C CA . TYR A 1 89 ? -2.214 2.893 14.036 1.00 93.25 89 TYR A CA 1
ATOM 742 C C . TYR A 1 89 ? -2.504 2.514 12.584 1.00 93.25 89 TYR A C 1
ATOM 744 O O . TYR A 1 89 ? -3.436 1.758 12.329 1.00 93.25 89 TYR A O 1
ATOM 752 N N . GLU A 1 90 ? -1.684 2.950 11.621 1.00 94.50 90 GLU A N 1
ATOM 753 C CA . GLU A 1 90 ? -1.857 2.492 10.238 1.00 94.50 90 GLU A CA 1
ATOM 754 C C . GLU A 1 90 ? -1.555 0.991 10.119 1.00 94.50 90 GLU A C 1
ATOM 756 O O . GLU A 1 90 ? -2.271 0.266 9.436 1.00 94.50 90 GLU A O 1
ATOM 761 N N . ARG A 1 91 ? -0.528 0.487 10.813 1.00 94.81 91 ARG A N 1
ATOM 762 C CA . ARG A 1 91 ? -0.241 -0.957 10.850 1.00 94.81 91 ARG A CA 1
ATOM 763 C C . ARG A 1 91 ? -1.370 -1.739 11.513 1.00 94.81 91 ARG A C 1
ATOM 765 O O . ARG A 1 91 ? -1.742 -2.785 10.994 1.00 94.81 91 ARG A O 1
ATOM 772 N N . ARG A 1 92 ? -1.936 -1.216 12.606 1.00 94.50 92 ARG A N 1
ATOM 773 C CA . ARG A 1 92 ? -3.117 -1.785 13.271 1.00 94.50 92 ARG A CA 1
ATOM 774 C C . ARG A 1 92 ? -4.305 -1.856 12.310 1.00 94.50 92 ARG A C 1
ATOM 776 O O . ARG A 1 92 ? -4.928 -2.907 12.206 1.00 94.50 92 ARG A O 1
ATOM 783 N N . LEU A 1 93 ? -4.558 -0.787 11.553 1.00 94.62 93 LEU A N 1
ATOM 784 C CA . LEU A 1 93 ? -5.570 -0.780 10.498 1.00 94.62 93 LEU A CA 1
ATOM 785 C C . LEU A 1 93 ? -5.278 -1.829 9.418 1.00 94.62 93 LEU A C 1
ATOM 787 O O . LEU A 1 93 ? -6.180 -2.557 9.028 1.00 94.62 93 LEU A O 1
ATOM 791 N N . LEU A 1 94 ? -4.037 -1.944 8.938 1.00 96.00 94 LEU A N 1
ATOM 792 C CA . LEU A 1 94 ? -3.685 -2.945 7.929 1.00 96.00 94 LEU A CA 1
ATOM 793 C C . LEU A 1 94 ? -3.949 -4.372 8.426 1.00 96.00 94 LEU A C 1
ATOM 795 O O . LEU A 1 94 ? -4.508 -5.176 7.683 1.00 96.00 94 LEU A O 1
ATOM 799 N N . SER A 1 95 ? -3.582 -4.679 9.672 1.00 95.69 95 SER A N 1
ATOM 800 C CA . SER A 1 95 ? -3.893 -5.969 10.296 1.00 95.69 95 SER A CA 1
ATOM 801 C C . SER A 1 95 ? -5.401 -6.224 10.341 1.00 95.69 95 SER A C 1
ATOM 803 O O . SER A 1 95 ? -5.844 -7.329 10.036 1.00 95.69 95 SER A O 1
ATOM 805 N N . GLU A 1 96 ? -6.196 -5.199 10.644 1.00 94.38 96 GLU A N 1
ATOM 806 C CA . GLU A 1 96 ? -7.654 -5.301 10.664 1.00 94.38 96 GLU A CA 1
ATOM 807 C C . GLU A 1 96 ? -8.248 -5.523 9.265 1.00 94.38 96 GLU A C 1
ATOM 809 O O . GLU A 1 96 ? -9.069 -6.420 9.069 1.00 94.38 96 GLU A O 1
ATOM 814 N N . VAL A 1 97 ? -7.760 -4.788 8.262 1.00 95.25 97 VAL A N 1
ATOM 815 C CA . VAL A 1 97 ? -8.124 -4.967 6.848 1.00 95.25 97 VAL A CA 1
ATOM 816 C C . VAL A 1 97 ? -7.805 -6.389 6.379 1.00 95.25 97 VAL A C 1
ATOM 818 O O . VAL A 1 97 ? -8.625 -7.016 5.709 1.00 95.25 97 VAL A O 1
ATOM 821 N N . ILE A 1 98 ? -6.637 -6.932 6.742 1.00 95.12 98 ILE A N 1
ATOM 822 C CA . ILE A 1 98 ? -6.254 -8.311 6.407 1.00 95.12 98 ILE A CA 1
ATOM 823 C C . ILE A 1 98 ? -7.238 -9.299 7.038 1.00 95.12 98 ILE A C 1
ATOM 825 O O . ILE A 1 98 ? -7.798 -10.132 6.317 1.00 95.12 98 ILE A O 1
ATOM 829 N N . ARG A 1 99 ? -7.474 -9.165 8.351 1.00 95.00 99 ARG A N 1
ATOM 830 C CA . ARG A 1 99 ? -8.323 -10.048 9.163 1.00 95.00 99 ARG A CA 1
ATOM 831 C C . ARG A 1 99 ? -9.770 -10.092 8.678 1.00 95.00 99 ARG A C 1
ATOM 833 O O . ARG A 1 99 ? -10.382 -11.154 8.703 1.00 95.00 99 ARG A O 1
ATOM 840 N N . GLN A 1 100 ? -10.305 -8.960 8.231 1.00 94.88 100 GLN A N 1
ATOM 841 C CA . GLN A 1 100 ? -11.695 -8.830 7.789 1.00 94.88 100 GLN A CA 1
ATOM 842 C C . GLN A 1 100 ? -11.915 -9.082 6.288 1.00 94.88 100 GLN A C 1
ATOM 844 O O . GLN A 1 100 ? -13.019 -8.888 5.789 1.00 94.88 100 GLN A O 1
ATOM 849 N N . GLY A 1 101 ? -10.898 -9.492 5.526 1.00 95.12 101 GLY A N 1
ATOM 850 C CA . GLY A 1 101 ? -11.102 -9.730 4.091 1.00 95.12 101 GLY A CA 1
ATOM 851 C C . GLY A 1 101 ? -11.078 -8.458 3.223 1.00 95.12 101 GLY A C 1
ATOM 852 O O . GLY A 1 101 ? -11.440 -8.508 2.048 1.00 95.12 101 GLY A O 1
ATOM 853 N N . GLY A 1 102 ? -10.621 -7.321 3.757 1.00 96.69 102 GLY A N 1
ATOM 854 C CA . GLY A 1 102 ? -10.536 -6.042 3.048 1.00 96.69 102 GLY A CA 1
ATOM 855 C C . GLY A 1 102 ? -9.393 -5.950 2.029 1.00 96.69 102 GLY A C 1
ATOM 856 O O . GLY A 1 102 ? -8.609 -6.885 1.850 1.00 96.69 102 GLY A O 1
ATOM 857 N N . ARG A 1 103 ? -9.295 -4.806 1.337 1.00 98.06 103 ARG A N 1
ATOM 858 C CA . ARG A 1 103 ? -8.326 -4.559 0.252 1.00 98.06 103 ARG A CA 1
ATOM 859 C C . ARG A 1 103 ? -7.407 -3.392 0.588 1.00 98.06 103 ARG A C 1
ATOM 861 O O . ARG A 1 103 ? -7.856 -2.402 1.162 1.00 98.06 103 ARG A O 1
ATOM 868 N N . ALA A 1 104 ? -6.145 -3.473 0.175 1.00 98.19 104 ALA A N 1
ATOM 869 C CA . ALA A 1 104 ? -5.159 -2.437 0.456 1.00 98.19 104 ALA A CA 1
ATOM 870 C C . ALA A 1 104 ? -4.253 -2.117 -0.741 1.00 98.19 104 ALA A C 1
ATOM 872 O O . ALA A 1 104 ? -3.829 -3.002 -1.486 1.00 98.19 104 ALA A O 1
ATOM 873 N N . ILE A 1 105 ? -3.894 -0.840 -0.867 1.00 98.44 105 ILE A N 1
ATOM 874 C CA . ILE A 1 105 ? -2.765 -0.358 -1.660 1.00 98.44 105 ILE A CA 1
ATOM 875 C C . ILE A 1 105 ? -1.705 0.142 -0.678 1.00 98.44 105 ILE A C 1
ATOM 877 O O . ILE A 1 105 ? -1.889 1.175 -0.029 1.00 98.44 105 ILE A O 1
ATOM 881 N N . ARG A 1 106 ? -0.594 -0.591 -0.557 1.00 98.25 106 ARG A N 1
ATOM 882 C CA . ARG A 1 106 ? 0.518 -0.216 0.326 1.00 98.25 106 ARG A CA 1
ATOM 883 C C . ARG A 1 106 ? 1.568 0.579 -0.431 1.00 98.25 106 ARG A C 1
ATOM 885 O O . ARG A 1 106 ? 2.091 0.099 -1.432 1.00 98.25 106 ARG A O 1
ATOM 892 N N . LEU A 1 107 ? 1.943 1.739 0.099 1.00 97.69 107 LEU A N 1
ATOM 893 C CA . LEU A 1 107 ? 3.003 2.573 -0.469 1.00 97.69 107 LEU A CA 1
ATOM 894 C C . LEU A 1 107 ? 4.362 2.331 0.198 1.00 97.69 107 LEU A C 1
ATOM 896 O O . LEU A 1 107 ? 4.455 2.120 1.406 1.00 97.69 107 LEU A O 1
ATOM 900 N N . THR A 1 108 ? 5.440 2.391 -0.580 1.00 95.88 108 THR A N 1
ATOM 901 C CA . THR A 1 108 ? 6.812 2.300 -0.070 1.00 95.88 108 THR A CA 1
ATOM 902 C C . THR A 1 108 ? 7.768 3.214 -0.832 1.00 95.88 108 THR A C 1
ATOM 904 O O . THR A 1 108 ? 7.627 3.415 -2.029 1.00 95.88 108 THR A O 1
ATOM 907 N N . HIS A 1 109 ? 8.790 3.741 -0.162 1.00 94.19 109 HIS A N 1
ATOM 908 C CA . HIS A 1 109 ? 9.893 4.474 -0.802 1.00 94.19 109 HIS A CA 1
ATOM 909 C C . HIS A 1 109 ? 10.992 3.536 -1.329 1.00 94.19 109 HIS A C 1
ATOM 911 O O . HIS A 1 109 ? 11.949 3.982 -1.951 1.00 94.19 109 HIS A O 1
ATOM 917 N N . LYS A 1 110 ? 10.887 2.226 -1.069 1.00 93.12 110 LYS A N 1
ATOM 918 C CA . LYS A 1 110 ? 11.920 1.252 -1.432 1.00 93.12 110 LYS A CA 1
ATOM 919 C C . LYS A 1 110 ? 11.781 0.811 -2.881 1.00 93.12 110 LYS A C 1
ATOM 921 O O . LYS A 1 110 ? 10.679 0.526 -3.344 1.00 93.12 110 LYS A O 1
ATOM 926 N N . PHE A 1 111 ? 12.906 0.661 -3.573 1.00 91.31 111 PHE A N 1
ATOM 927 C CA . PHE A 1 111 ? 12.938 0.071 -4.910 1.00 91.31 111 PHE A CA 1
ATOM 928 C C . PHE A 1 111 ? 12.520 -1.399 -4.872 1.00 91.31 111 PHE A C 1
ATOM 930 O O . PHE A 1 111 ? 13.033 -2.188 -4.071 1.00 91.31 111 PHE A O 1
ATOM 937 N N . PHE A 1 112 ? 11.656 -1.795 -5.802 1.00 93.19 112 PHE A N 1
ATOM 938 C CA . PHE A 1 112 ? 11.413 -3.207 -6.046 1.00 93.19 112 PHE A CA 1
ATOM 939 C C . PHE A 1 112 ? 12.542 -3.796 -6.890 1.00 93.19 112 PHE A C 1
ATOM 941 O O . PHE A 1 112 ? 12.853 -3.320 -7.980 1.00 93.19 112 PHE A O 1
ATOM 948 N N . ARG A 1 113 ? 13.168 -4.860 -6.384 1.00 89.44 113 ARG A N 1
ATOM 949 C CA . ARG A 1 113 ? 14.090 -5.683 -7.178 1.00 89.44 113 ARG A CA 1
ATOM 950 C C . ARG A 1 113 ? 13.295 -6.472 -8.221 1.00 89.44 113 ARG A C 1
ATOM 952 O O . ARG A 1 113 ? 12.128 -6.776 -8.001 1.00 89.44 113 ARG A O 1
ATOM 959 N N . GLU A 1 114 ? 13.943 -6.908 -9.296 1.00 85.06 114 GLU A N 1
ATOM 960 C CA . GLU A 1 114 ? 13.301 -7.679 -10.375 1.00 85.06 114 GLU A CA 1
ATOM 961 C C . GLU A 1 114 ? 12.519 -8.909 -9.866 1.00 85.06 114 GLU A C 1
ATOM 963 O O . GLU A 1 114 ? 11.405 -9.193 -10.307 1.00 85.06 114 GLU A O 1
ATOM 968 N N . ARG A 1 115 ? 13.075 -9.609 -8.869 1.00 87.44 115 ARG A N 1
ATOM 969 C CA . ARG A 1 115 ? 12.466 -10.789 -8.233 1.00 87.44 115 ARG A CA 1
ATOM 970 C C . ARG A 1 115 ? 11.672 -10.479 -6.962 1.00 87.44 115 ARG A C 1
ATOM 972 O O . ARG A 1 115 ? 11.345 -11.400 -6.217 1.00 87.44 115 ARG A O 1
ATOM 979 N N . TYR A 1 116 ? 11.377 -9.210 -6.687 1.00 92.38 116 TYR A N 1
ATOM 980 C CA . TYR A 1 116 ? 10.610 -8.827 -5.508 1.00 92.38 116 TYR A CA 1
ATOM 981 C C . TYR A 1 116 ? 9.222 -9.478 -5.520 1.00 92.38 116 TYR A C 1
ATOM 983 O O . TYR A 1 116 ? 8.544 -9.547 -6.554 1.00 92.38 116 TYR A O 1
ATOM 991 N N . LYS A 1 117 ? 8.828 -9.975 -4.349 1.00 92.50 117 LYS A N 1
ATOM 992 C CA . LYS A 1 117 ? 7.495 -10.481 -4.037 1.00 92.50 117 LYS A CA 1
ATOM 993 C C . LYS A 1 117 ? 7.165 -10.049 -2.607 1.00 92.50 117 LYS A C 1
ATOM 995 O O . LYS A 1 117 ? 8.074 -10.091 -1.770 1.00 92.50 117 LYS A O 1
ATOM 1000 N N . PRO A 1 118 ? 5.905 -9.682 -2.319 1.00 93.06 118 PRO A N 1
ATOM 1001 C CA . PRO A 1 118 ? 5.446 -9.528 -0.946 1.00 93.06 118 PRO A CA 1
ATOM 1002 C C . PRO A 1 118 ? 5.720 -10.801 -0.132 1.00 93.06 118 PRO A C 1
ATOM 1004 O O . PRO A 1 118 ? 5.861 -11.896 -0.685 1.00 93.06 118 PRO A O 1
ATOM 1007 N N . SER A 1 119 ? 5.816 -10.663 1.186 1.00 90.81 119 SER A N 1
ATOM 1008 C CA . SER A 1 119 ? 6.128 -11.757 2.113 1.00 90.81 119 SER A CA 1
ATOM 1009 C C . SER A 1 119 ? 5.214 -11.718 3.334 1.00 90.81 119 SER A C 1
ATOM 1011 O O . SER A 1 119 ? 4.696 -10.654 3.670 1.00 90.81 119 SER A O 1
ATOM 1013 N N . GLY A 1 120 ? 5.072 -12.847 4.032 1.00 91.50 120 GLY A N 1
ATOM 1014 C CA . GLY A 1 120 ? 4.187 -12.949 5.198 1.00 91.50 120 GLY A CA 1
ATOM 1015 C C . GLY A 1 120 ? 2.727 -12.716 4.810 1.00 91.50 120 GLY A C 1
ATOM 1016 O O . GLY A 1 120 ? 2.322 -13.096 3.716 1.00 91.50 120 GLY A O 1
ATOM 1017 N N . GLU A 1 121 ? 1.967 -12.029 5.659 1.00 91.94 121 GLU A N 1
ATOM 1018 C CA . GLU A 1 121 ? 0.537 -11.761 5.432 1.00 91.94 121 GLU A CA 1
ATOM 1019 C C . GLU A 1 121 ? 0.266 -10.979 4.137 1.00 91.94 121 GLU A C 1
ATOM 1021 O O . GLU A 1 121 ? -0.755 -11.174 3.487 1.00 91.94 121 GLU A O 1
ATOM 1026 N N . LEU A 1 122 ? 1.210 -10.141 3.698 1.00 94.56 122 LEU A N 1
ATOM 1027 C CA . LEU A 1 122 ? 1.091 -9.419 2.429 1.00 94.56 122 LEU A CA 1
ATOM 1028 C C . LEU A 1 122 ? 1.190 -10.344 1.218 1.00 94.56 122 LEU A C 1
ATOM 1030 O O . LEU A 1 122 ? 0.605 -10.056 0.178 1.00 94.56 122 LEU A O 1
ATOM 1034 N N . PHE A 1 123 ? 1.929 -11.451 1.331 1.00 95.31 123 PHE A N 1
ATOM 1035 C CA . PHE A 1 123 ? 1.938 -12.464 0.280 1.00 95.31 123 PHE A CA 1
ATOM 1036 C C . PHE A 1 123 ? 0.556 -13.096 0.139 1.00 95.31 123 PHE A C 1
ATOM 1038 O O . PHE A 1 123 ? 0.073 -13.236 -0.982 1.00 95.31 123 PHE A O 1
ATOM 1045 N N . ASP A 1 124 ? -0.070 -13.444 1.262 1.00 94.69 124 ASP A N 1
ATOM 1046 C CA . ASP A 1 124 ? -1.389 -14.073 1.279 1.00 94.69 124 ASP A CA 1
ATOM 1047 C C . ASP A 1 124 ? -2.450 -13.105 0.747 1.00 94.69 124 ASP A C 1
ATOM 1049 O O . ASP A 1 124 ? -3.127 -13.419 -0.233 1.00 94.69 124 ASP A O 1
ATOM 1053 N N . LEU A 1 125 ? -2.458 -11.867 1.251 1.00 96.38 125 LEU A N 1
ATOM 1054 C CA . LEU A 1 125 ? -3.322 -10.790 0.764 1.00 96.38 125 LEU A CA 1
ATOM 1055 C C . LEU A 1 125 ? -3.145 -10.535 -0.746 1.00 96.38 125 LEU A C 1
ATOM 1057 O O . LEU A 1 125 ? -4.118 -10.321 -1.469 1.00 96.38 125 LEU A O 1
ATOM 1061 N N . CYS A 1 126 ? -1.904 -10.583 -1.241 1.00 97.06 126 CYS A N 1
ATOM 1062 C CA . CYS A 1 126 ? -1.604 -10.484 -2.669 1.00 97.06 126 CYS A CA 1
ATOM 1063 C C . CYS A 1 126 ? -2.141 -11.681 -3.448 1.00 97.06 126 CYS A C 1
ATOM 1065 O O . CYS A 1 126 ? -2.742 -11.480 -4.494 1.00 97.06 126 CYS A O 1
ATOM 1067 N N . SER A 1 127 ? -1.972 -12.907 -2.941 1.00 96.31 127 SER A N 1
ATOM 1068 C CA . SER A 1 127 ? -2.444 -14.127 -3.608 1.00 96.31 127 SER A CA 1
ATOM 1069 C C . SER A 1 127 ? -3.963 -14.205 -3.734 1.00 96.31 127 SER A C 1
ATOM 1071 O O . SER A 1 127 ? -4.462 -14.882 -4.623 1.00 96.31 127 SER A O 1
ATOM 1073 N N . GLU A 1 128 ? -4.682 -13.481 -2.880 1.00 96.19 128 GLU A N 1
ATOM 1074 C CA . GLU A 1 128 ? -6.140 -13.370 -2.894 1.00 96.19 128 GLU A CA 1
ATOM 1075 C C . GLU A 1 128 ? -6.639 -12.192 -3.751 1.00 96.19 128 GLU A C 1
ATOM 1077 O O . GLU A 1 128 ? -7.830 -11.891 -3.779 1.00 96.19 128 GLU A O 1
ATOM 1082 N N . GLY A 1 129 ? -5.737 -11.468 -4.423 1.00 97.12 129 GLY A N 1
ATOM 1083 C CA . GLY A 1 129 ? -6.089 -10.311 -5.251 1.00 97.12 129 GLY A CA 1
ATOM 1084 C C . GLY A 1 129 ? -6.489 -9.073 -4.446 1.00 97.12 129 GLY A C 1
ATOM 1085 O O . GLY A 1 129 ? -7.066 -8.138 -5.000 1.00 97.12 129 GLY A O 1
ATOM 1086 N N . ARG A 1 130 ? -6.183 -9.037 -3.146 1.00 97.81 130 ARG A N 1
ATOM 1087 C CA . ARG A 1 130 ? -6.587 -7.962 -2.227 1.00 97.81 130 ARG A CA 1
ATOM 1088 C C . ARG A 1 130 ? -5.478 -6.949 -1.927 1.00 97.81 130 ARG A C 1
ATOM 1090 O O . ARG A 1 130 ? -5.736 -5.967 -1.235 1.00 97.81 130 ARG A O 1
ATOM 1097 N N . LEU A 1 131 ? -4.268 -7.149 -2.455 1.00 98.38 131 LEU A N 1
ATOM 1098 C CA . LEU A 1 131 ? -3.130 -6.240 -2.282 1.00 98.38 131 LEU A CA 1
ATOM 1099 C C . LEU A 1 131 ? -2.595 -5.720 -3.614 1.00 98.38 131 LEU A C 1
ATOM 1101 O O . LEU A 1 131 ? -2.401 -6.482 -4.561 1.00 98.38 131 LEU A O 1
ATOM 1105 N N . LEU A 1 132 ? -2.223 -4.444 -3.613 1.00 98.38 132 LEU A N 1
ATOM 1106 C CA . LEU A 1 132 ? -1.246 -3.864 -4.526 1.00 98.38 132 LEU A CA 1
ATOM 1107 C C . LEU A 1 132 ? -0.162 -3.170 -3.694 1.00 98.38 132 LEU A C 1
ATOM 1109 O O . LEU A 1 132 ? -0.456 -2.288 -2.892 1.00 98.38 132 LEU A O 1
ATOM 1113 N N . GLU A 1 133 ? 1.098 -3.546 -3.879 1.00 98.06 133 GLU A N 1
ATOM 1114 C CA . GLU A 1 133 ? 2.218 -2.767 -3.350 1.00 98.06 133 GLU A CA 1
ATOM 1115 C C . GLU A 1 133 ? 2.709 -1.797 -4.417 1.00 98.06 133 GLU A C 1
ATOM 1117 O O . GLU A 1 133 ? 2.945 -2.208 -5.552 1.00 98.06 133 GLU A O 1
ATOM 1122 N N . VAL A 1 134 ? 2.891 -0.529 -4.049 1.00 97.81 134 VAL A N 1
ATOM 1123 C CA . VAL A 1 134 ? 3.357 0.538 -4.937 1.00 97.81 134 VAL A CA 1
ATOM 1124 C C . VAL A 1 134 ? 4.579 1.218 -4.335 1.00 97.81 134 VAL A C 1
ATOM 1126 O O . VAL A 1 134 ? 4.594 1.644 -3.184 1.00 97.81 134 VAL A O 1
ATOM 1129 N N . SER A 1 135 ? 5.619 1.341 -5.140 1.00 96.56 135 SER A N 1
ATOM 1130 C CA . SER A 1 135 ? 6.859 2.015 -4.825 1.00 96.56 135 SER A CA 1
ATOM 1131 C C . SER A 1 135 ? 6.888 3.407 -5.450 1.00 96.56 135 SER A C 1
ATOM 1133 O O . SER A 1 135 ? 6.738 3.555 -6.664 1.00 96.56 135 SER A O 1
ATOM 1135 N N . VAL A 1 136 ? 7.143 4.414 -4.613 1.00 95.06 136 VAL A N 1
ATOM 1136 C CA . VAL A 1 136 ? 7.428 5.805 -5.002 1.00 95.06 136 VAL A CA 1
ATOM 1137 C C . VAL A 1 136 ? 8.932 6.055 -5.168 1.00 95.06 136 VAL A C 1
ATOM 1139 O O . VAL A 1 136 ? 9.364 7.198 -5.252 1.00 95.06 136 VAL A O 1
ATOM 1142 N N . ALA A 1 137 ? 9.750 4.998 -5.196 1.00 89.25 137 ALA A N 1
ATOM 1143 C CA . ALA A 1 137 ? 11.208 5.103 -5.188 1.00 89.25 137 ALA A CA 1
ATOM 1144 C C . ALA A 1 137 ? 11.787 5.897 -6.370 1.00 89.25 137 ALA A C 1
ATOM 1146 O O . ALA A 1 137 ? 12.895 6.403 -6.267 1.00 89.25 137 ALA A O 1
ATOM 1147 N N . GLY A 1 138 ? 11.037 6.057 -7.469 1.00 83.75 138 GLY A N 1
ATOM 1148 C CA . GLY A 1 138 ? 11.425 6.926 -8.585 1.00 83.75 138 GLY A CA 1
ATOM 1149 C C . GLY A 1 138 ? 11.596 8.405 -8.213 1.00 83.75 138 GLY A C 1
ATOM 1150 O O . GLY A 1 138 ? 12.215 9.131 -8.979 1.00 83.75 138 GLY A O 1
ATOM 1151 N N . ALA A 1 139 ? 11.085 8.836 -7.055 1.00 82.00 139 ALA A N 1
ATOM 1152 C CA . ALA A 1 139 ? 11.278 10.180 -6.510 1.00 82.00 139 ALA A CA 1
ATOM 1153 C C . ALA A 1 139 ? 12.509 10.306 -5.588 1.00 82.00 139 ALA A C 1
ATOM 1155 O O . ALA A 1 139 ? 12.755 11.387 -5.064 1.00 82.00 139 ALA A O 1
ATOM 1156 N N . PHE A 1 140 ? 13.260 9.224 -5.350 1.00 87.19 140 PHE A N 1
ATOM 1157 C CA . PHE A 1 140 ? 14.341 9.185 -4.361 1.00 87.19 140 PHE A CA 1
ATOM 1158 C C . PHE A 1 140 ? 15.614 8.548 -4.915 1.00 87.19 140 PHE A C 1
ATOM 1160 O O . PHE A 1 140 ? 15.588 7.742 -5.849 1.00 87.19 140 PHE A O 1
ATOM 1167 N N . GLU A 1 141 ? 16.745 8.856 -4.280 1.00 83.19 141 GLU A N 1
ATOM 1168 C CA . GLU A 1 141 ? 17.992 8.143 -4.533 1.00 83.19 141 GLU A CA 1
ATOM 1169 C C . GLU A 1 141 ? 17.887 6.660 -4.157 1.00 83.19 141 GLU A C 1
ATOM 1171 O O . GLU A 1 141 ? 17.119 6.231 -3.284 1.00 83.19 141 GLU A O 1
ATOM 1176 N N . ARG A 1 142 ? 18.695 5.837 -4.829 1.00 79.12 142 ARG A N 1
ATOM 1177 C CA . ARG A 1 142 ? 18.710 4.399 -4.577 1.00 79.12 142 ARG A CA 1
ATOM 1178 C C . ARG A 1 142 ? 19.156 4.120 -3.144 1.00 79.12 142 ARG A C 1
ATOM 1180 O O . ARG A 1 142 ? 20.219 4.554 -2.732 1.00 79.12 142 ARG A O 1
ATOM 1187 N N . TYR A 1 143 ? 18.363 3.314 -2.437 1.00 77.56 143 TYR A N 1
ATOM 1188 C CA . TYR A 1 143 ? 18.586 2.945 -1.032 1.00 77.56 143 TYR A CA 1
ATOM 1189 C C . TYR A 1 143 ? 18.417 4.089 -0.026 1.00 77.56 143 TYR A C 1
ATOM 1191 O O . TYR A 1 143 ? 18.861 3.939 1.109 1.00 77.56 143 TYR A O 1
ATOM 1199 N N . ALA A 1 144 ? 17.731 5.174 -0.400 1.00 80.06 144 ALA A N 1
ATOM 1200 C CA . ALA A 1 144 ? 17.332 6.200 0.553 1.00 80.06 144 ALA A CA 1
ATOM 1201 C C . ALA A 1 144 ? 16.619 5.578 1.766 1.00 80.06 144 ALA A C 1
ATOM 1203 O O . ALA A 1 144 ? 15.727 4.732 1.623 1.00 80.06 144 ALA A O 1
ATOM 1204 N N . GLU A 1 145 ? 17.033 5.993 2.961 1.00 88.06 145 GLU A N 1
ATOM 1205 C CA . GLU A 1 145 ? 16.351 5.628 4.195 1.00 88.06 145 GLU A CA 1
ATOM 1206 C C . GLU A 1 145 ? 14.984 6.313 4.295 1.00 88.06 145 GLU A C 1
ATOM 1208 O O . GLU A 1 145 ? 14.662 7.257 3.566 1.00 88.06 145 GLU A O 1
ATOM 1213 N N . LEU A 1 146 ? 14.157 5.842 5.231 1.00 89.44 146 LEU A N 1
ATOM 1214 C CA . LEU A 1 146 ? 12.859 6.451 5.474 1.00 89.44 146 LEU A CA 1
ATOM 1215 C C . LEU A 1 146 ? 13.038 7.857 6.067 1.00 89.44 146 LEU A C 1
ATOM 1217 O O . LEU A 1 146 ? 13.283 8.011 7.262 1.00 89.44 146 LEU A O 1
ATOM 1221 N N . SER A 1 147 ? 12.850 8.878 5.236 1.00 90.50 147 SER A N 1
ATOM 1222 C CA . SER A 1 147 ? 12.908 10.284 5.633 1.00 90.50 147 SER A CA 1
ATOM 1223 C C . SER A 1 147 ? 11.513 10.898 5.810 1.00 90.50 147 SER A C 1
ATOM 1225 O O . SER A 1 147 ? 10.487 10.333 5.416 1.00 90.50 147 SER A O 1
ATOM 1227 N N . ARG A 1 148 ? 11.457 12.105 6.392 1.00 90.81 148 ARG A N 1
ATOM 1228 C CA . ARG A 1 148 ? 10.216 12.897 6.453 1.00 90.81 148 ARG A CA 1
ATOM 1229 C C . ARG A 1 148 ? 9.673 13.186 5.052 1.00 90.81 148 ARG A C 1
ATOM 1231 O O . ARG A 1 148 ? 8.466 13.100 4.850 1.00 90.81 148 ARG A O 1
ATOM 1238 N N . GLU A 1 149 ? 10.553 13.516 4.116 1.00 91.44 149 GLU A N 1
ATOM 1239 C CA . GLU A 1 149 ? 10.209 13.771 2.718 1.00 91.44 149 GLU A CA 1
ATOM 1240 C C . GLU A 1 149 ? 9.586 12.533 2.064 1.00 91.44 149 GLU A C 1
ATOM 1242 O O . GLU A 1 149 ? 8.512 12.627 1.473 1.00 91.44 149 GLU A O 1
ATOM 1247 N N . ALA A 1 150 ? 10.171 11.350 2.287 1.00 92.75 150 ALA A N 1
ATOM 1248 C CA . ALA A 1 150 ? 9.611 10.085 1.819 1.00 92.75 150 ALA A CA 1
ATOM 1249 C C . ALA A 1 150 ? 8.196 9.837 2.358 1.00 92.75 150 ALA A C 1
ATOM 1251 O O . ALA A 1 150 ? 7.295 9.478 1.598 1.00 92.75 150 ALA A O 1
ATOM 1252 N N . CYS A 1 151 ? 7.969 10.072 3.653 1.00 93.00 151 CYS A N 1
ATOM 1253 C CA . CYS A 1 151 ? 6.636 9.973 4.249 1.00 93.00 151 CYS A CA 1
ATOM 1254 C C . CYS A 1 151 ? 5.641 10.952 3.613 1.00 93.00 151 CYS A C 1
ATOM 1256 O O . CYS A 1 151 ? 4.521 10.560 3.289 1.00 93.00 151 CYS A O 1
ATOM 1258 N N . LEU A 1 152 ? 6.038 12.214 3.418 1.00 93.25 152 LEU A N 1
ATOM 1259 C CA . LEU A 1 152 ? 5.182 13.222 2.792 1.00 93.25 152 LEU A CA 1
ATOM 1260 C C . LEU A 1 152 ? 4.831 12.835 1.355 1.00 93.25 152 LEU A C 1
ATOM 1262 O O . LEU A 1 152 ? 3.661 12.929 0.986 1.00 93.25 152 LEU A O 1
ATOM 1266 N N . LYS A 1 153 ? 5.801 12.321 0.591 1.00 94.44 153 LYS A N 1
ATOM 1267 C CA . LYS A 1 153 ? 5.576 11.869 -0.781 1.00 94.44 153 LYS A CA 1
ATOM 1268 C C . LYS A 1 153 ? 4.631 10.679 -0.856 1.00 94.44 153 LYS A C 1
A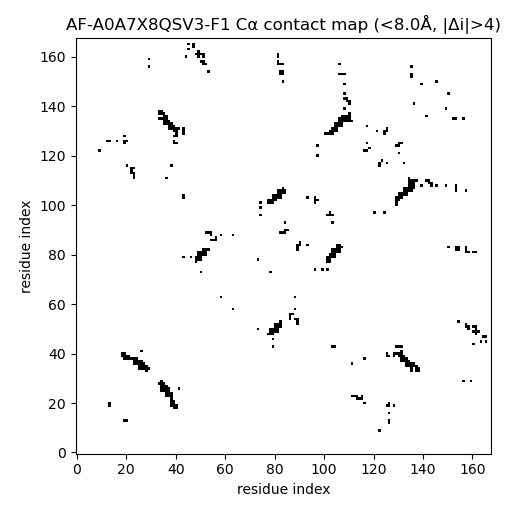TOM 1270 O O . LYS A 1 153 ? 3.720 10.664 -1.676 1.00 94.44 153 LYS A O 1
ATOM 1275 N N . MET A 1 154 ? 4.808 9.685 0.015 1.00 95.81 154 MET A N 1
ATOM 1276 C CA . MET A 1 154 ? 3.875 8.559 0.084 1.00 95.81 154 MET A CA 1
ATOM 1277 C C . MET A 1 154 ? 2.466 9.035 0.454 1.00 95.81 154 MET A C 1
ATOM 1279 O O . MET A 1 154 ? 1.504 8.615 -0.176 1.00 95.81 154 MET A O 1
ATOM 1283 N N . ASN A 1 155 ? 2.323 9.966 1.398 1.00 95.00 155 ASN A N 1
ATOM 1284 C CA . ASN A 1 155 ? 1.008 10.502 1.759 1.00 95.00 155 ASN A CA 1
ATOM 1285 C C . ASN A 1 155 ? 0.370 11.313 0.618 1.00 95.00 155 ASN A C 1
ATOM 1287 O O . ASN A 1 155 ? -0.839 11.244 0.414 1.00 95.00 155 ASN A O 1
ATOM 1291 N N . GLU A 1 156 ? 1.166 12.065 -0.143 1.00 95.12 156 GLU A N 1
ATOM 1292 C CA . GLU A 1 156 ? 0.717 12.747 -1.361 1.00 95.12 156 GLU A CA 1
ATOM 1293 C C . GLU A 1 156 ? 0.198 11.747 -2.400 1.00 95.12 156 GLU A C 1
ATOM 1295 O O . GLU A 1 156 ? -0.944 11.862 -2.846 1.00 95.12 156 GLU A O 1
ATOM 1300 N N . VAL A 1 157 ? 0.989 10.720 -2.720 1.00 95.44 157 VAL A N 1
ATOM 1301 C CA . VAL A 1 157 ? 0.607 9.670 -3.673 1.00 95.44 157 VAL A CA 1
ATOM 1302 C C . VAL A 1 157 ? -0.633 8.908 -3.200 1.00 95.44 157 VAL A C 1
ATOM 1304 O O . VAL A 1 157 ? -1.506 8.615 -4.015 1.00 95.44 157 VAL A O 1
ATOM 1307 N N . ALA A 1 158 ? -0.773 8.645 -1.897 1.00 96.50 158 ALA A N 1
ATOM 1308 C CA . ALA A 1 158 ? -1.970 8.012 -1.343 1.00 96.50 158 ALA A CA 1
ATOM 1309 C C . ALA A 1 158 ? -3.230 8.833 -1.635 1.00 96.50 158 ALA A C 1
ATOM 1311 O O . ALA A 1 158 ? -4.231 8.282 -2.096 1.00 96.50 158 ALA A O 1
ATOM 1312 N N . ARG A 1 159 ? -3.167 10.155 -1.422 1.00 95.31 159 ARG A N 1
ATOM 1313 C CA . ARG A 1 159 ? -4.279 11.066 -1.724 1.00 95.31 159 ARG A CA 1
ATOM 1314 C C . ARG A 1 159 ? -4.610 11.078 -3.212 1.00 95.31 159 ARG A C 1
ATOM 1316 O O . ARG A 1 159 ? -5.782 10.976 -3.548 1.00 95.31 159 ARG A O 1
ATOM 1323 N N . VAL A 1 160 ? -3.605 11.133 -4.089 1.00 94.38 160 VAL A N 1
ATOM 1324 C CA . VAL A 1 160 ? -3.808 11.093 -5.551 1.00 94.38 160 VAL A CA 1
ATOM 1325 C C . VAL A 1 160 ? -4.492 9.793 -5.986 1.00 94.38 160 VAL A C 1
ATOM 1327 O O . VAL A 1 160 ? -5.457 9.819 -6.749 1.00 94.38 160 VAL A O 1
ATOM 1330 N N . ILE A 1 161 ? -4.042 8.645 -5.471 1.00 94.44 161 ILE A N 1
ATOM 1331 C CA . ILE A 1 161 ? -4.653 7.347 -5.787 1.00 94.44 161 ILE A CA 1
ATOM 1332 C C . ILE A 1 161 ? -6.101 7.290 -5.289 1.00 94.44 161 ILE A C 1
ATOM 1334 O O . ILE A 1 161 ? -6.953 6.743 -5.985 1.00 94.44 161 ILE A O 1
ATOM 1338 N N . ALA A 1 162 ? -6.404 7.854 -4.118 1.00 93.12 162 ALA A N 1
ATOM 1339 C CA . ALA A 1 162 ? -7.759 7.849 -3.568 1.00 93.12 162 ALA A CA 1
ATOM 1340 C C . ALA A 1 162 ? -8.732 8.783 -4.309 1.00 93.12 162 ALA A C 1
ATOM 1342 O O . ALA A 1 162 ? -9.926 8.502 -4.348 1.00 93.12 162 ALA A O 1
ATOM 1343 N N . THR A 1 163 ? -8.242 9.867 -4.916 1.00 83.69 163 THR A N 1
ATOM 1344 C CA . THR A 1 163 ? -9.073 10.846 -5.640 1.00 83.69 163 THR A CA 1
ATOM 1345 C C . THR A 1 163 ? -9.178 10.594 -7.139 1.00 83.69 163 THR A C 1
ATOM 1347 O O . THR A 1 163 ? -9.944 11.291 -7.804 1.00 83.69 163 THR A O 1
ATOM 1350 N N . THR A 1 164 ? -8.432 9.629 -7.689 1.00 67.56 164 THR A N 1
ATOM 1351 C CA . THR A 1 164 ? -8.442 9.335 -9.128 1.00 67.56 164 THR A CA 1
ATOM 1352 C C . THR A 1 164 ? -9.844 8.880 -9.551 1.00 67.56 164 THR A C 1
ATOM 1354 O O . THR A 1 164 ? -10.240 7.733 -9.341 1.00 67.56 164 THR A O 1
ATOM 1357 N N . LYS A 1 165 ? -10.617 9.804 -10.130 1.00 48.34 165 LYS A N 1
ATOM 1358 C CA . LYS A 1 165 ? -11.928 9.530 -10.721 1.00 48.34 165 LYS A CA 1
ATOM 1359 C C . LYS A 1 165 ? -11.726 8.745 -12.016 1.00 48.34 165 LYS A C 1
ATOM 1361 O O . LYS A 1 165 ? -10.819 9.048 -12.783 1.00 48.34 165 LYS A O 1
ATOM 1366 N N . TRP A 1 166 ? -12.568 7.738 -12.229 1.00 32.50 166 TRP A N 1
ATOM 1367 C CA . TRP A 1 166 ? -12.646 6.989 -13.480 1.00 32.50 166 TRP A CA 1
ATOM 1368 C C . TRP A 1 166 ? -12.894 7.961 -14.639 1.00 32.50 166 TRP A C 1
ATOM 1370 O O . TRP A 1 166 ? -13.925 8.630 -14.672 1.00 32.50 166 TRP A O 1
ATOM 1380 N N . SER A 1 167 ? -11.930 8.085 -15.546 1.00 30.28 167 SER A N 1
ATOM 1381 C CA . SER A 1 167 ? -12.148 8.692 -16.856 1.00 30.28 167 SER A CA 1
ATOM 1382 C C . SER A 1 167 ? -12.571 7.577 -17.806 1.00 30.28 167 SER A C 1
ATOM 1384 O O . SER A 1 167 ? -11.772 6.672 -18.057 1.00 30.28 167 SER A O 1
ATOM 1386 N N . GLN A 1 168 ? -13.831 7.628 -18.250 1.00 31.02 168 GLN A N 1
ATOM 1387 C CA . GLN A 1 168 ? -14.337 6.827 -19.369 1.00 31.02 168 GLN A CA 1
ATOM 1388 C C . GLN A 1 168 ? -13.596 7.140 -20.660 1.00 31.02 168 GLN A C 1
ATOM 1390 O O . GLN A 1 168 ? -13.254 8.330 -20.849 1.00 31.02 168 GLN A O 1
#

Mean predicted aligned error: 4.58 Å